Protein AF-A0A4Y2T3W5-F1 (afdb_monomer_lite)

Secondary structure (DSSP, 8-state):
-HHHHHHHTGGGHHHH----GGGGGSSEEEEEE-TTS-EEEEE--SS--HHHHHHHS-HHHHHHHHHHHHHHHHHHHHHHHT-

InterPro domains:
  IPR036865 CRAL-TRIO lipid binding domain superfamily [G3DSA:3.40.525.10] (1-81)
  IPR036865 CRAL-TRIO lipid binding domain superfamily [SSF52087] (19-72)

Sequence (83 aa):
HIEWRKEWKIDTILTDYKPLEVCKYTPTSFVGFDKEGSLVRYFDMGNPDNKGMFNSIKKTEFLKYCFYVGEQDAERSRQHSLK

Organism: Araneus ventricosus (NCBI:txid182803)

Structure (mmCIF, N/CA/C/O backbone):
data_AF-A0A4Y2T3W5-F1
#
_entry.id   AF-A0A4Y2T3W5-F1
#
loop_
_atom_site.group_PDB
_atom_site.id
_atom_site.type_symbol
_atom_site.label_atom_id
_atom_site.label_alt_id
_atom_site.label_comp_id
_atom_site.label_asym_id
_atom_site.label_entity_id
_atom_site.label_seq_id
_atom_site.pdbx_PDB_ins_code
_atom_site.Cartn_x
_atom_site.Cartn_y
_atom_site.Cartn_z
_atom_site.occupancy
_atom_site.B_iso_or_equiv
_atom_site.auth_seq_id
_atom_site.auth_comp_id
_atom_site.auth_asym_id
_atom_site.auth_atom_id
_atom_site.pdbx_PDB_model_num
ATOM 1 N N . HIS A 1 1 ? 7.258 9.139 14.172 1.00 85.81 1 HIS A N 1
ATOM 2 C CA . HIS A 1 1 ? 5.940 8.881 13.552 1.00 85.81 1 HIS A CA 1
ATOM 3 C C . HIS A 1 1 ? 5.282 10.171 13.056 1.00 85.81 1 HIS A C 1
ATOM 5 O O . HIS A 1 1 ? 4.994 10.242 11.872 1.00 85.81 1 HIS A O 1
ATOM 11 N N . I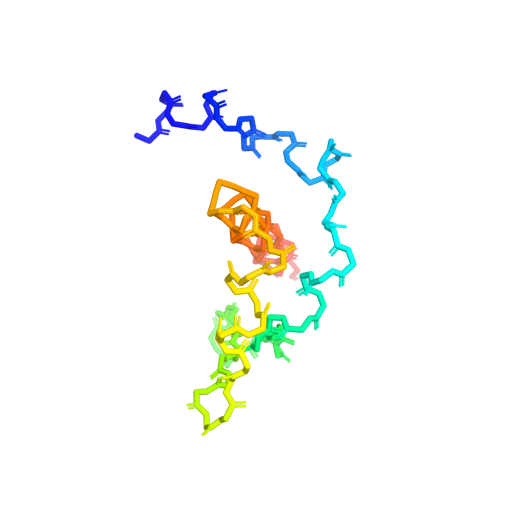LE A 1 2 ? 5.115 11.202 13.898 1.00 96.50 2 ILE A N 1
ATOM 12 C CA . ILE A 1 2 ? 4.433 12.467 13.537 1.00 96.50 2 ILE A CA 1
ATOM 13 C C . ILE A 1 2 ? 5.111 13.212 12.372 1.00 96.50 2 ILE A C 1
ATOM 15 O O . ILE A 1 2 ? 4.467 13.457 11.358 1.00 96.50 2 ILE A O 1
ATOM 19 N N . GLU A 1 3 ? 6.416 13.498 12.460 1.00 97.81 3 GLU A N 1
ATOM 20 C CA . GLU A 1 3 ? 7.124 14.220 11.383 1.00 97.81 3 GLU A CA 1
ATOM 21 C C . GLU A 1 3 ? 7.110 13.464 10.048 1.00 97.81 3 GLU A C 1
ATOM 23 O O . GLU A 1 3 ? 6.909 14.063 8.998 1.00 97.81 3 GLU A O 1
ATOM 28 N N . TRP A 1 4 ? 7.213 12.133 10.085 1.00 97.19 4 TRP A N 1
ATOM 29 C CA . TRP A 1 4 ? 7.087 11.296 8.890 1.00 97.19 4 TRP A CA 1
ATOM 30 C C . TRP A 1 4 ? 5.691 11.402 8.256 1.00 97.19 4 TRP A C 1
ATOM 32 O O . TRP A 1 4 ? 5.590 11.536 7.037 1.00 97.19 4 TRP A O 1
ATOM 42 N N . ARG A 1 5 ? 4.612 11.408 9.061 1.00 97.69 5 ARG A N 1
ATOM 43 C CA . ARG A 1 5 ? 3.246 11.600 8.538 1.00 97.69 5 ARG A CA 1
ATOM 44 C C . ARG A 1 5 ? 3.094 12.951 7.849 1.00 97.69 5 ARG A C 1
ATOM 46 O O . ARG A 1 5 ? 2.486 13.021 6.782 1.00 97.69 5 ARG A O 1
ATOM 53 N N . LYS A 1 6 ? 3.687 13.996 8.430 1.00 97.69 6 LYS A N 1
ATOM 54 C CA . LYS A 1 6 ? 3.701 15.350 7.867 1.00 97.69 6 LYS A CA 1
ATOM 55 C C . LYS A 1 6 ? 4.491 15.417 6.558 1.00 97.69 6 LYS A C 1
ATOM 57 O O . LYS A 1 6 ? 3.980 15.944 5.575 1.00 97.69 6 LYS A O 1
ATOM 62 N N . GLU A 1 7 ? 5.701 14.862 6.530 1.00 97.06 7 GLU A N 1
ATOM 63 C CA . GLU A 1 7 ? 6.568 14.835 5.345 1.00 97.06 7 GLU A CA 1
ATOM 64 C C . GLU A 1 7 ? 5.902 14.102 4.171 1.00 97.06 7 GLU A C 1
ATOM 66 O O . GLU A 1 7 ? 5.881 14.602 3.046 1.00 97.06 7 GLU A O 1
ATOM 71 N N . TRP A 1 8 ? 5.293 12.946 4.441 1.00 96.94 8 TRP A N 1
ATOM 72 C CA . TRP A 1 8 ? 4.689 12.092 3.416 1.00 96.94 8 TRP A CA 1
ATOM 73 C C . TRP A 1 8 ? 3.208 12.377 3.148 1.00 96.94 8 TRP A C 1
ATOM 75 O O . TRP A 1 8 ? 2.615 11.725 2.285 1.00 96.94 8 TRP A O 1
ATOM 85 N N . LYS A 1 9 ? 2.625 13.368 3.837 1.00 97.38 9 LYS A N 1
ATOM 86 C CA . LYS A 1 9 ? 1.204 13.747 3.753 1.00 97.38 9 LYS A CA 1
ATOM 87 C C . LYS A 1 9 ? 0.268 12.555 3.966 1.00 97.38 9 LYS A C 1
ATOM 89 O O . LYS A 1 9 ? -0.670 12.336 3.205 1.00 97.38 9 LYS A O 1
ATOM 94 N N . ILE A 1 10 ? 0.554 11.758 4.990 1.00 98.06 10 ILE A N 1
ATOM 95 C CA . ILE A 1 10 ? -0.146 10.494 5.232 1.00 98.06 10 ILE A CA 1
ATOM 96 C C . ILE A 1 10 ? -1.621 10.732 5.580 1.00 98.06 10 ILE A C 1
ATOM 98 O O . ILE A 1 10 ? -2.481 10.013 5.089 1.00 98.06 10 ILE A O 1
ATOM 102 N N . ASP A 1 11 ? -1.931 11.789 6.333 1.00 97.19 11 ASP A N 1
ATOM 103 C CA . ASP A 1 11 ? -3.307 12.090 6.756 1.00 97.19 11 ASP A CA 1
ATOM 104 C C . ASP A 1 11 ? -4.258 12.408 5.587 1.00 97.19 11 ASP A C 1
ATOM 106 O O . ASP A 1 11 ? -5.464 12.210 5.709 1.00 97.19 11 ASP A O 1
ATOM 110 N N . THR A 1 12 ? -3.731 12.862 4.444 1.00 97.75 12 THR A N 1
ATOM 111 C CA . THR A 1 12 ? -4.514 13.162 3.230 1.00 97.75 12 THR A CA 1
ATOM 112 C C . THR A 1 12 ? -4.201 12.211 2.073 1.00 97.75 12 THR A C 1
ATOM 114 O O . THR A 1 12 ? -4.674 12.398 0.953 1.00 97.75 12 THR A O 1
ATOM 117 N N . ILE A 1 13 ? -3.420 11.149 2.304 1.00 98.25 13 ILE A N 1
ATOM 118 C CA . ILE A 1 13 ? -2.938 10.285 1.218 1.00 98.25 13 ILE A CA 1
ATOM 119 C C . ILE A 1 13 ? -4.080 9.562 0.497 1.00 98.25 13 ILE A C 1
ATOM 121 O O . ILE A 1 13 ? -3.985 9.316 -0.700 1.00 98.25 13 ILE A O 1
ATOM 125 N N . LEU A 1 14 ? -5.175 9.249 1.194 1.00 97.88 14 LEU A N 1
ATOM 126 C CA . LEU A 1 14 ? -6.321 8.561 0.598 1.00 97.88 14 LEU A CA 1
ATOM 127 C C . LEU A 1 14 ? -7.108 9.439 -0.386 1.00 97.88 14 LEU A C 1
ATOM 129 O O . LEU A 1 14 ? -7.757 8.895 -1.278 1.00 97.88 14 LEU A O 1
ATOM 133 N N . THR A 1 15 ? -7.031 10.767 -0.249 1.00 97.56 15 THR A N 1
ATOM 134 C CA . THR A 1 15 ? -7.706 11.734 -1.129 1.00 97.56 15 THR A CA 1
ATOM 135 C C . THR A 1 15 ? -6.776 12.281 -2.204 1.00 97.56 15 THR A C 1
ATOM 137 O O . THR A 1 15 ? -7.178 12.420 -3.357 1.00 97.56 15 THR A O 1
ATOM 140 N N . ASP A 1 16 ? -5.527 12.572 -1.841 1.00 96.00 16 ASP A N 1
ATOM 141 C CA . ASP A 1 16 ? -4.621 13.364 -2.676 1.00 96.00 16 ASP A CA 1
ATOM 142 C C . ASP A 1 16 ? -3.755 12.500 -3.600 1.00 96.00 16 ASP A C 1
ATOM 144 O O . ASP A 1 16 ? -3.249 12.976 -4.619 1.00 96.00 16 ASP A O 1
ATOM 148 N N . TYR A 1 17 ? -3.520 11.237 -3.233 1.00 97.06 17 TYR A N 1
ATOM 149 C CA . TYR A 1 17 ? -2.633 10.354 -3.977 1.00 97.06 17 TYR A CA 1
ATOM 150 C C . TYR A 1 17 ? -3.409 9.424 -4.905 1.00 97.06 17 TYR A C 1
ATOM 152 O O . TYR A 1 17 ? -4.285 8.667 -4.489 1.00 97.06 17 TYR A O 1
ATOM 160 N N . LYS A 1 18 ? -3.009 9.430 -6.178 1.00 96.25 18 LYS A N 1
ATOM 161 C CA . LYS A 1 18 ? -3.466 8.477 -7.183 1.00 96.25 18 LYS A CA 1
ATOM 162 C C . LYS A 1 18 ? -2.321 7.512 -7.509 1.00 96.25 18 LYS A C 1
ATOM 164 O O . LYS A 1 18 ? -1.322 7.963 -8.075 1.00 96.25 18 LYS A O 1
ATOM 169 N N . PRO A 1 19 ? -2.445 6.214 -7.176 1.00 95.56 19 PRO A N 1
ATOM 170 C CA . PRO A 1 19 ? -1.460 5.213 -7.563 1.00 95.56 19 PRO A CA 1
ATOM 171 C C . PRO A 1 19 ? -1.206 5.211 -9.073 1.00 95.56 19 PRO A C 1
ATOM 173 O O . PRO A 1 19 ? -2.129 5.385 -9.872 1.00 95.56 19 PRO A O 1
ATOM 176 N N . LEU A 1 20 ? 0.051 5.000 -9.459 1.00 95.94 20 LEU A N 1
ATOM 177 C CA . LEU A 1 20 ? 0.435 4.834 -10.858 1.00 95.94 20 LEU A CA 1
ATOM 178 C C . LEU A 1 20 ? -0.058 3.484 -11.391 1.00 95.94 20 LEU A C 1
ATOM 180 O O . LEU A 1 20 ? -0.185 2.522 -10.636 1.00 95.94 20 LEU A O 1
ATOM 184 N N . GLU A 1 21 ? -0.253 3.388 -12.707 1.00 94.00 21 GLU A N 1
ATOM 185 C CA . GLU A 1 21 ? -0.752 2.167 -13.358 1.00 94.00 21 GLU A CA 1
ATOM 186 C C . GLU A 1 21 ? 0.105 0.935 -13.037 1.00 94.00 21 GLU A C 1
ATOM 188 O O . GLU A 1 21 ? -0.415 -0.150 -12.802 1.00 94.00 21 GLU A O 1
ATOM 193 N N . VAL A 1 22 ? 1.426 1.110 -12.957 1.00 94.12 22 VAL A N 1
ATOM 194 C CA . VAL A 1 22 ? 2.374 0.045 -12.602 1.00 94.12 22 VAL A CA 1
ATOM 195 C C . VAL A 1 22 ? 2.100 -0.566 -11.220 1.00 94.12 22 VAL A C 1
ATOM 197 O O . VAL A 1 22 ? 2.348 -1.750 -11.017 1.00 94.12 22 VAL A O 1
ATOM 200 N N . CYS A 1 23 ? 1.521 0.187 -10.279 1.00 93.81 23 CYS A N 1
ATOM 201 C CA . CYS A 1 23 ? 1.243 -0.307 -8.931 1.00 93.81 23 CYS A CA 1
ATOM 202 C C . CYS A 1 23 ? 0.227 -1.458 -8.911 1.00 93.81 23 CYS A C 1
ATOM 204 O O . CYS A 1 23 ? 0.215 -2.214 -7.941 1.00 93.81 23 CYS A O 1
ATOM 206 N N . LYS A 1 24 ? -0.581 -1.642 -9.967 1.00 91.69 24 LYS A N 1
ATOM 207 C CA . LYS A 1 24 ? -1.524 -2.769 -10.080 1.00 91.69 24 LYS A CA 1
ATOM 208 C C . LYS A 1 24 ? -0.835 -4.134 -10.183 1.00 91.69 24 LYS A C 1
ATOM 210 O O . LYS A 1 24 ? -1.471 -5.148 -9.930 1.00 91.69 24 LYS A O 1
ATOM 215 N N . TYR A 1 25 ? 0.444 -4.150 -10.564 1.00 91.75 25 TYR A N 1
ATOM 216 C CA . TYR A 1 25 ? 1.263 -5.360 -10.626 1.00 91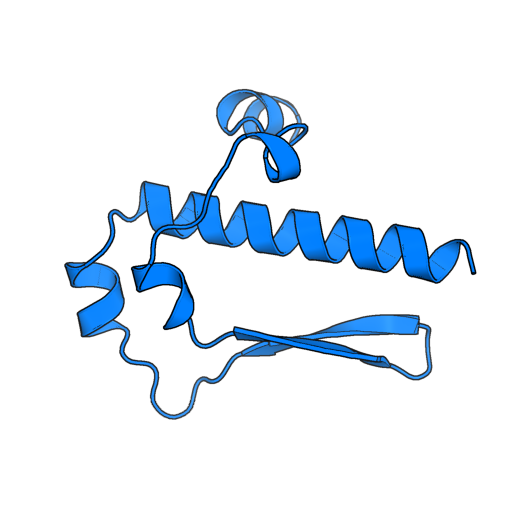.75 25 TYR A CA 1
ATOM 217 C C . TYR A 1 25 ? 1.987 -5.643 -9.303 1.00 91.75 25 TYR A C 1
ATOM 219 O O . TYR A 1 25 ? 2.711 -6.632 -9.203 1.00 91.75 25 TYR A O 1
ATOM 227 N N . THR A 1 26 ? 1.798 -4.805 -8.274 1.00 92.94 26 THR A N 1
ATOM 228 C CA . THR A 1 26 ? 2.287 -5.125 -6.930 1.00 92.94 26 THR A CA 1
ATOM 229 C C . THR A 1 26 ? 1.583 -6.396 -6.453 1.00 92.94 26 THR A C 1
ATOM 231 O O . THR A 1 26 ? 0.352 -6.433 -6.476 1.00 92.94 26 THR A O 1
ATOM 234 N N . PRO A 1 27 ? 2.319 -7.424 -6.000 1.00 92.69 27 PRO A N 1
ATOM 235 C CA . PRO A 1 27 ? 1.769 -8.740 -5.682 1.00 92.69 27 PRO A CA 1
ATOM 236 C C . PRO A 1 27 ? 1.048 -8.735 -4.324 1.00 92.69 27 PRO A C 1
ATOM 238 O O . PRO A 1 27 ? 1.383 -9.499 -3.428 1.00 92.69 27 PRO A O 1
ATOM 241 N N . THR A 1 28 ? 0.086 -7.835 -4.120 1.00 93.19 28 THR A N 1
ATOM 242 C CA . THR A 1 28 ? -0.649 -7.721 -2.860 1.00 93.19 28 THR A CA 1
ATOM 243 C C . THR A 1 28 ? -2.130 -7.442 -3.062 1.00 93.19 28 THR A C 1
ATOM 245 O O . THR A 1 28 ? -2.524 -6.628 -3.894 1.00 93.19 28 THR A O 1
ATOM 248 N N . SER A 1 29 ? -2.963 -8.080 -2.242 1.00 94.06 29 SER A N 1
ATOM 249 C CA . SER A 1 29 ? -4.414 -7.910 -2.258 1.00 94.06 29 SER A CA 1
ATOM 250 C C . SER A 1 29 ? -4.998 -7.951 -0.847 1.00 94.06 29 SER A C 1
ATOM 252 O O . SER A 1 29 ? -4.543 -8.695 0.019 1.00 94.06 29 SER A O 1
ATOM 254 N N . PHE A 1 30 ? -6.022 -7.132 -0.604 1.00 96.56 30 PHE A N 1
ATOM 255 C CA . PHE A 1 30 ? -6.866 -7.283 0.581 1.00 96.56 30 PHE A CA 1
ATOM 256 C C . PHE A 1 30 ? -7.753 -8.519 0.393 1.00 96.56 30 PHE A C 1
ATOM 258 O O . PHE A 1 30 ? -8.365 -8.669 -0.664 1.00 96.56 30 PHE A O 1
ATOM 265 N N . VAL A 1 31 ? -7.806 -9.390 1.401 1.00 96.00 31 VAL A N 1
ATOM 266 C CA . VAL A 1 31 ? -8.541 -10.665 1.344 1.00 96.00 31 VAL A CA 1
ATOM 267 C C . VAL A 1 31 ? -9.837 -10.599 2.145 1.00 96.00 31 VAL A C 1
ATOM 269 O O . VAL A 1 31 ? -10.846 -11.159 1.724 1.00 96.00 31 VAL A O 1
ATOM 272 N N . GLY A 1 32 ? -9.830 -9.916 3.289 1.00 96.44 32 GLY A N 1
ATOM 273 C CA . GLY A 1 32 ? -10.980 -9.864 4.185 1.00 96.44 32 GLY A CA 1
ATOM 274 C C . GLY A 1 32 ? -10.573 -9.632 5.632 1.00 96.44 32 GLY A C 1
ATOM 275 O O . GLY A 1 32 ? -9.511 -9.075 5.902 1.00 96.44 32 GLY A O 1
ATOM 276 N N . PHE A 1 33 ? -11.424 -10.084 6.547 1.00 97.25 33 PHE A N 1
ATOM 277 C CA . PHE A 1 33 ? -11.158 -10.109 7.981 1.00 97.25 33 PHE A CA 1
ATOM 278 C C . PHE A 1 33 ? -11.126 -11.560 8.460 1.00 97.25 33 PHE A C 1
ATOM 280 O O . PHE A 1 33 ? -11.865 -12.398 7.937 1.00 97.25 33 PHE A O 1
ATOM 287 N N . ASP A 1 34 ? -10.251 -11.867 9.412 1.00 96.19 34 ASP A N 1
ATOM 288 C CA . ASP A 1 34 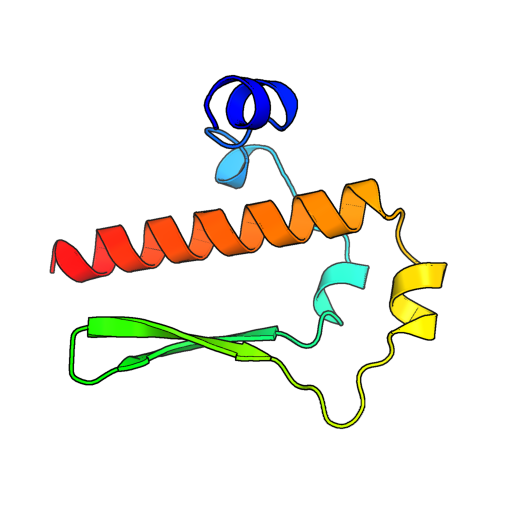? -10.228 -13.177 10.055 1.00 96.19 34 ASP A CA 1
ATOM 289 C C . ASP A 1 34 ? -11.363 -13.331 11.084 1.00 96.19 34 ASP A C 1
ATOM 291 O O . ASP A 1 34 ? -12.237 -12.473 11.229 1.00 96.19 34 ASP A O 1
ATOM 295 N N . LYS A 1 35 ? -11.372 -14.459 11.803 1.00 96.12 35 LYS A N 1
ATOM 296 C CA . LYS A 1 35 ? -12.409 -14.766 12.800 1.00 96.12 35 LYS A CA 1
ATOM 297 C C . LYS A 1 35 ? -12.399 -13.821 14.005 1.00 96.12 35 LYS A C 1
ATOM 299 O O . LYS A 1 35 ? -13.394 -13.774 14.720 1.00 96.12 35 LYS A O 1
ATOM 304 N N . GLU A 1 36 ? -11.300 -13.112 14.235 1.00 95.56 36 GLU A N 1
ATOM 305 C CA . GLU A 1 36 ? -11.131 -12.156 15.332 1.00 95.56 36 GLU A CA 1
ATOM 306 C C . GLU A 1 36 ? -11.392 -10.712 14.868 1.00 95.56 36 GLU A C 1
ATOM 308 O O . GLU A 1 36 ? -11.310 -9.781 15.666 1.00 95.56 36 GLU A O 1
ATOM 313 N N . GLY A 1 37 ? -11.737 -10.515 13.590 1.00 94.44 37 GLY A N 1
ATOM 314 C CA . GLY A 1 37 ? -11.980 -9.198 13.006 1.00 94.44 37 GLY A CA 1
ATOM 315 C C . GLY A 1 37 ? -10.702 -8.462 12.600 1.00 94.44 37 GLY A C 1
ATOM 316 O O . GLY A 1 37 ? -10.756 -7.266 12.307 1.00 94.44 37 GLY A O 1
ATOM 317 N N . SER A 1 38 ? -9.552 -9.142 12.550 1.00 95.56 38 SER A N 1
ATOM 318 C CA . SER A 1 38 ? -8.300 -8.546 12.076 1.00 95.56 38 SER A CA 1
ATOM 319 C C . SER A 1 38 ? -8.253 -8.533 10.551 1.00 95.56 38 SER A C 1
ATOM 321 O O . SER A 1 38 ? -8.621 -9.507 9.894 1.00 95.56 38 SER A O 1
ATOM 323 N N . LEU A 1 39 ? -7.787 -7.426 9.966 1.00 97.44 39 LEU A N 1
ATOM 324 C CA . LEU A 1 39 ? -7.643 -7.295 8.516 1.00 97.44 39 LEU A CA 1
ATOM 325 C C . LEU A 1 39 ? -6.566 -8.244 7.981 1.00 97.44 39 LEU A C 1
ATOM 327 O O . LEU A 1 39 ? -5.429 -8.247 8.449 1.00 97.44 39 LEU A O 1
ATOM 331 N N . VAL A 1 40 ? -6.910 -8.985 6.931 1.00 97.69 40 VAL A N 1
ATOM 332 C CA . VAL A 1 40 ? -6.017 -9.911 6.237 1.00 97.69 40 VAL A CA 1
ATOM 333 C C . VAL A 1 40 ? -5.675 -9.364 4.855 1.00 97.69 40 VAL A C 1
ATOM 335 O O . VAL A 1 40 ? -6.542 -9.153 4.000 1.00 97.69 40 VAL A O 1
ATOM 338 N N . ARG A 1 41 ? -4.375 -9.184 4.618 1.00 96.44 41 ARG A N 1
ATOM 339 C CA . ARG A 1 41 ? -3.788 -8.855 3.318 1.00 96.44 41 ARG A CA 1
ATOM 340 C C . ARG A 1 41 ? -2.847 -9.971 2.892 1.00 96.44 41 ARG A C 1
ATOM 342 O O . ARG A 1 41 ? -2.006 -10.412 3.669 1.00 96.44 41 ARG A O 1
ATOM 349 N N . TYR A 1 42 ? -2.982 -10.401 1.647 1.00 95.25 42 TYR A N 1
ATOM 350 C CA . TYR A 1 42 ? -2.111 -11.391 1.037 1.00 95.25 42 TYR A CA 1
ATOM 351 C C . TYR A 1 42 ? -0.972 -10.711 0.279 1.00 95.25 42 TYR A C 1
ATOM 353 O O . TYR A 1 42 ? -1.150 -9.632 -0.302 1.00 95.25 42 TYR A O 1
ATOM 361 N N . PHE A 1 43 ? 0.196 -11.350 0.291 1.00 93.88 43 PHE A N 1
ATOM 362 C CA . PHE A 1 43 ? 1.349 -10.968 -0.512 1.00 93.88 43 PHE A CA 1
ATOM 363 C C . PHE A 1 43 ? 1.863 -12.204 -1.256 1.00 93.88 43 PHE A C 1
ATOM 365 O O . PHE A 1 43 ? 2.259 -13.184 -0.624 1.00 93.88 43 PHE A O 1
ATOM 372 N N . ASP A 1 44 ? 1.847 -12.165 -2.587 1.00 91.06 44 ASP A N 1
ATOM 373 C CA . ASP A 1 44 ? 2.336 -13.260 -3.423 1.00 91.06 44 ASP A CA 1
ATOM 374 C C . ASP A 1 44 ? 3.865 -13.176 -3.566 1.00 91.06 44 ASP A C 1
ATOM 376 O O . ASP A 1 44 ? 4.417 -12.282 -4.209 1.00 91.06 44 ASP A O 1
ATOM 380 N N . MET A 1 45 ? 4.556 -14.125 -2.933 1.00 89.12 45 MET A N 1
ATOM 381 C CA . MET A 1 45 ? 6.015 -14.264 -2.990 1.00 89.12 45 MET A CA 1
ATOM 382 C C . MET A 1 45 ? 6.483 -15.303 -4.020 1.00 89.12 45 MET A C 1
ATOM 384 O O . MET A 1 45 ? 7.689 -15.488 -4.170 1.00 89.12 45 MET A O 1
ATOM 388 N N . GLY A 1 46 ? 5.572 -16.005 -4.702 1.00 89.44 46 GLY A N 1
ATOM 389 C CA . GLY A 1 46 ? 5.907 -17.146 -5.5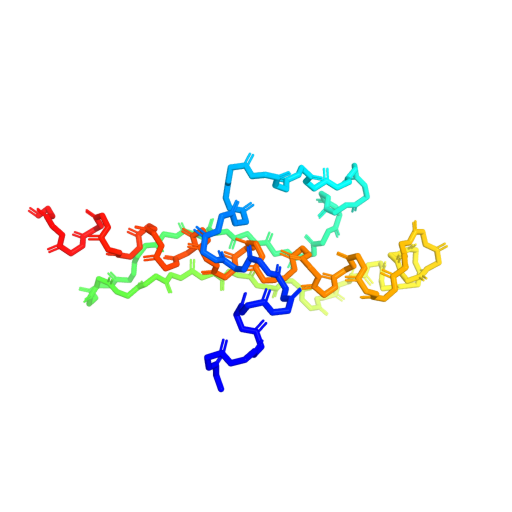53 1.00 89.44 46 GLY A CA 1
ATOM 390 C C . GLY A 1 46 ? 6.626 -16.752 -6.841 1.00 89.44 46 GLY A C 1
ATOM 391 O O . GLY A 1 46 ? 7.642 -17.350 -7.188 1.00 89.44 46 GLY A O 1
ATOM 392 N N . ASN A 1 47 ? 6.119 -15.739 -7.546 1.00 83.56 47 ASN A N 1
ATOM 393 C CA . ASN A 1 47 ? 6.747 -15.236 -8.771 1.00 83.56 47 ASN A CA 1
ATOM 394 C C . ASN A 1 47 ? 6.484 -13.735 -9.010 1.00 83.56 47 ASN A C 1
ATOM 396 O O . ASN A 1 47 ? 5.900 -13.363 -10.032 1.00 83.56 47 ASN A O 1
ATOM 400 N N . PRO A 1 48 ? 6.870 -12.847 -8.077 1.00 87.06 48 PRO A N 1
ATOM 401 C CA . PRO A 1 48 ? 6.693 -11.417 -8.277 1.00 87.06 48 PRO A CA 1
ATOM 402 C C . PRO A 1 48 ? 7.653 -10.889 -9.354 1.00 87.06 48 PRO A C 1
ATOM 404 O O . PRO A 1 48 ? 8.859 -11.152 -9.309 1.00 87.06 48 PRO A O 1
ATOM 407 N N . ASP A 1 49 ? 7.154 -10.064 -10.280 1.00 89.44 49 ASP A N 1
ATOM 408 C CA . ASP A 1 49 ? 7.994 -9.339 -11.247 1.00 89.44 49 ASP A CA 1
ATOM 409 C C . ASP A 1 49 ? 8.703 -8.142 -10.586 1.00 89.44 49 ASP A C 1
ATOM 411 O O . ASP A 1 49 ? 8.504 -6.973 -10.919 1.00 89.44 49 ASP A O 1
ATOM 415 N N . ASN A 1 50 ? 9.552 -8.433 -9.598 1.00 88.81 50 ASN A N 1
ATOM 416 C CA . ASN A 1 50 ? 10.302 -7.421 -8.856 1.00 88.81 50 ASN A CA 1
ATOM 417 C C . ASN A 1 50 ? 11.183 -6.580 -9.788 1.00 88.81 50 ASN A C 1
ATOM 419 O O . ASN A 1 50 ? 11.321 -5.372 -9.604 1.00 88.81 50 ASN A O 1
ATOM 423 N N . LYS A 1 51 ? 11.780 -7.213 -10.806 1.00 91.12 51 LYS A N 1
ATOM 424 C CA . LYS A 1 51 ? 12.649 -6.526 -11.765 1.00 91.12 51 LYS A CA 1
ATOM 425 C C . LYS A 1 51 ? 11.847 -5.556 -12.632 1.00 91.12 51 LYS A C 1
ATOM 427 O O . LYS A 1 51 ? 12.285 -4.419 -12.801 1.00 91.12 51 LYS A O 1
ATOM 432 N N . GLY A 1 52 ? 10.701 -5.969 -13.169 1.00 91.81 52 GLY A N 1
ATOM 433 C CA . GLY A 1 52 ? 9.820 -5.095 -13.941 1.00 91.81 52 GLY A CA 1
ATOM 434 C C . GLY A 1 52 ? 9.292 -3.944 -13.096 1.00 91.81 52 GLY A C 1
ATOM 435 O O . GLY A 1 52 ? 9.390 -2.791 -13.517 1.00 91.81 52 GLY A O 1
ATOM 436 N N . MET A 1 53 ? 8.860 -4.227 -11.864 1.00 91.56 53 MET A N 1
ATOM 437 C CA . MET A 1 53 ? 8.414 -3.210 -10.912 1.00 91.56 53 MET A CA 1
ATOM 438 C C . MET A 1 53 ? 9.499 -2.164 -10.643 1.00 91.56 53 MET A C 1
ATOM 440 O O . MET A 1 53 ? 9.291 -0.987 -10.934 1.00 91.56 53 MET A O 1
ATOM 444 N N . PHE A 1 54 ? 10.678 -2.563 -10.155 1.00 90.25 54 PHE A N 1
ATOM 445 C CA . PHE A 1 54 ? 11.728 -1.610 -9.770 1.00 90.25 54 PHE A CA 1
ATOM 446 C C . PHE A 1 54 ? 12.362 -0.857 -10.948 1.00 90.25 54 PHE A C 1
ATOM 448 O O . PHE A 1 54 ? 12.925 0.215 -10.735 1.00 90.25 54 PHE A O 1
ATOM 455 N N . ASN A 1 55 ? 12.241 -1.363 -12.179 1.00 94.56 55 ASN A N 1
ATOM 456 C CA . ASN A 1 55 ? 12.644 -0.626 -13.382 1.00 94.56 55 ASN A CA 1
ATOM 457 C C . ASN A 1 55 ? 11.559 0.329 -13.904 1.00 94.56 55 ASN A C 1
ATOM 459 O O . ASN A 1 55 ? 11.864 1.218 -14.696 1.00 94.56 55 ASN A O 1
ATOM 463 N N . SER A 1 56 ? 10.307 0.160 -13.475 1.00 95.31 56 SER A N 1
ATOM 464 C CA . SER A 1 56 ? 9.158 0.918 -13.986 1.00 95.31 56 SER A CA 1
ATOM 465 C C . SER A 1 56 ? 8.682 2.023 -13.040 1.00 95.31 56 SER A C 1
ATOM 467 O O . SER A 1 56 ? 7.944 2.914 -13.459 1.00 95.31 56 SER A O 1
ATOM 469 N N . ILE A 1 57 ? 9.088 1.995 -11.767 1.00 95.69 57 ILE A N 1
ATOM 470 C CA . ILE A 1 57 ? 8.685 2.984 -10.763 1.00 95.69 57 ILE A CA 1
ATOM 471 C C . ILE A 1 57 ? 9.878 3.468 -9.936 1.00 95.69 57 ILE A C 1
ATOM 473 O O . ILE A 1 57 ? 10.788 2.713 -9.601 1.00 95.69 57 ILE A O 1
ATOM 477 N N . LYS A 1 58 ? 9.861 4.746 -9.542 1.00 96.00 58 LYS A N 1
ATOM 478 C CA . LYS A 1 58 ? 10.829 5.272 -8.571 1.00 96.00 58 LYS A CA 1
ATOM 479 C C . LYS A 1 58 ? 10.594 4.637 -7.202 1.00 96.00 58 LYS A C 1
ATOM 481 O O . LYS A 1 58 ? 9.454 4.489 -6.768 1.00 96.00 58 LYS A O 1
ATOM 486 N N . LYS A 1 59 ? 11.673 4.382 -6.458 1.00 93.69 59 LYS A N 1
ATOM 487 C CA . LYS A 1 59 ? 11.599 3.854 -5.085 1.00 93.69 59 LYS A CA 1
ATOM 488 C C . LYS A 1 59 ? 10.693 4.691 -4.173 1.00 93.69 59 LYS A C 1
ATOM 490 O O . LYS A 1 59 ? 9.922 4.131 -3.407 1.00 93.69 59 LYS A O 1
ATOM 495 N N . THR A 1 60 ? 10.763 6.019 -4.267 1.00 95.06 60 THR A N 1
ATOM 496 C CA . THR A 1 60 ? 9.921 6.934 -3.476 1.00 95.06 60 THR A CA 1
ATOM 497 C C . THR A 1 60 ? 8.438 6.811 -3.819 1.00 95.06 60 THR A C 1
ATOM 499 O O . THR A 1 60 ? 7.607 6.838 -2.919 1.00 95.06 60 THR A O 1
ATOM 502 N N . GLU A 1 61 ? 8.105 6.618 -5.097 1.00 95.81 61 GLU A N 1
ATOM 503 C CA . GLU A 1 61 ? 6.725 6.412 -5.552 1.00 95.81 61 GLU A CA 1
ATOM 504 C C . GLU A 1 61 ? 6.188 5.048 -5.108 1.00 95.81 61 GLU A C 1
ATOM 506 O O . GLU A 1 61 ? 5.056 4.956 -4.640 1.00 95.81 61 GLU A O 1
ATOM 511 N N . PHE A 1 62 ? 7.017 4.001 -5.162 1.00 95.56 62 PHE A N 1
ATOM 512 C CA . PHE A 1 62 ? 6.655 2.688 -4.627 1.00 95.56 62 PHE A CA 1
ATOM 513 C C . PHE A 1 62 ? 6.415 2.729 -3.112 1.00 95.56 62 PHE A C 1
ATOM 515 O O . PHE A 1 62 ? 5.414 2.209 -2.631 1.00 95.56 62 PHE A O 1
ATOM 522 N N . LEU A 1 63 ? 7.287 3.405 -2.356 1.00 95.94 63 LEU A N 1
ATOM 523 C CA . LEU A 1 63 ? 7.095 3.600 -0.915 1.00 95.94 63 LEU A CA 1
ATOM 524 C C . LEU A 1 63 ? 5.796 4.354 -0.616 1.00 95.94 63 LEU A C 1
ATOM 526 O O . LEU A 1 63 ? 5.037 3.939 0.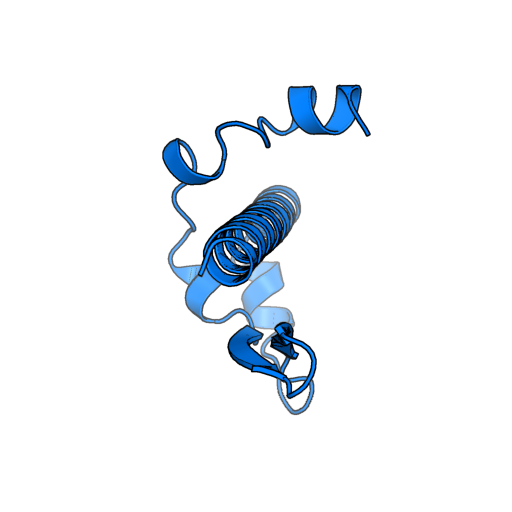257 1.00 95.94 63 LEU A O 1
ATOM 530 N N . LYS A 1 64 ? 5.501 5.414 -1.376 1.00 97.25 64 LYS A N 1
ATOM 531 C CA . LYS A 1 64 ? 4.247 6.161 -1.237 1.00 97.25 64 LYS A CA 1
ATOM 532 C C . LYS A 1 64 ? 3.024 5.282 -1.502 1.00 97.25 64 LYS A C 1
ATOM 534 O O . LYS A 1 64 ? 2.046 5.371 -0.764 1.00 97.25 64 LYS A O 1
ATOM 539 N N . TYR A 1 65 ? 3.096 4.394 -2.495 1.00 97.25 65 TYR A N 1
ATOM 540 C CA . TYR A 1 65 ? 2.057 3.396 -2.738 1.00 97.25 65 TYR A CA 1
ATOM 541 C C . TYR A 1 65 ? 1.880 2.433 -1.554 1.00 97.25 65 TYR A C 1
ATOM 543 O O . TYR A 1 65 ? 0.749 2.200 -1.134 1.00 97.25 65 TYR A O 1
ATOM 551 N N . CYS A 1 66 ? 2.965 1.939 -0.951 1.00 96.75 66 CYS A N 1
ATOM 552 C CA . CYS A 1 66 ? 2.874 1.106 0.253 1.00 96.75 66 CYS A CA 1
ATOM 553 C C . CYS A 1 66 ? 2.185 1.840 1.414 1.00 96.75 66 CYS A C 1
ATOM 555 O O . CYS A 1 66 ? 1.353 1.255 2.105 1.00 96.75 66 CYS A O 1
ATOM 557 N N . PHE A 1 67 ? 2.488 3.126 1.612 1.00 97.81 67 PHE A N 1
ATOM 558 C CA . PHE A 1 67 ? 1.842 3.936 2.648 1.00 97.81 67 PHE A CA 1
ATOM 559 C C . PHE A 1 67 ? 0.352 4.141 2.373 1.00 97.81 67 PHE A C 1
ATOM 561 O O . PHE A 1 67 ? -0.462 4.010 3.281 1.00 97.81 67 PHE A O 1
ATOM 568 N N . TYR A 1 68 ? -0.011 4.390 1.114 1.00 98.06 68 TYR A N 1
ATOM 569 C CA . TYR A 1 68 ? -1.404 4.485 0.686 1.00 98.06 68 TYR A CA 1
ATOM 570 C C . TYR A 1 68 ? -2.179 3.193 0.969 1.00 98.06 68 TYR A C 1
ATOM 572 O O . TYR A 1 68 ? -3.273 3.241 1.526 1.00 98.06 68 TYR A O 1
ATOM 580 N N . VAL A 1 69 ? -1.601 2.035 0.636 1.00 97.75 69 VAL A N 1
ATOM 581 C CA . VAL A 1 69 ? -2.202 0.724 0.924 1.00 97.75 69 VAL A CA 1
ATOM 582 C C . VAL A 1 69 ? -2.374 0.510 2.432 1.00 97.75 69 VAL A C 1
ATOM 584 O O . VAL A 1 69 ? -3.440 0.075 2.862 1.00 97.75 69 VAL A O 1
ATOM 587 N N . GLY A 1 70 ? -1.369 0.868 3.235 1.00 97.12 70 GLY A N 1
ATOM 588 C CA . GLY A 1 70 ? -1.442 0.773 4.694 1.00 97.12 70 GLY A CA 1
ATOM 589 C C . GLY A 1 70 ? -2.538 1.652 5.302 1.00 97.12 70 GLY A C 1
ATOM 590 O O . GLY A 1 70 ? -3.313 1.177 6.129 1.00 97.12 70 GLY A O 1
ATOM 591 N N . GLU A 1 71 ? -2.667 2.908 4.866 1.00 97.94 71 GLU A N 1
ATOM 592 C CA . GLU A 1 71 ? -3.745 3.789 5.343 1.00 97.94 71 GLU A CA 1
ATOM 593 C C . GLU A 1 71 ? -5.128 3.313 4.875 1.00 97.94 71 GLU A C 1
ATOM 595 O O . GLU A 1 71 ? -6.091 3.410 5.636 1.00 97.94 71 GLU A O 1
ATOM 600 N N . GLN A 1 72 ? -5.244 2.743 3.666 1.00 97.50 72 GLN A N 1
ATOM 601 C CA . GLN A 1 72 ? -6.499 2.131 3.218 1.00 97.50 72 GLN A CA 1
ATOM 602 C C . GLN A 1 72 ? -6.914 0.984 4.140 1.00 97.50 72 GLN A C 1
ATOM 604 O O . GLN A 1 72 ? -8.092 0.840 4.459 1.00 97.50 72 GLN A O 1
ATOM 609 N N . ASP A 1 73 ? -5.962 0.151 4.545 1.00 97.56 73 ASP A N 1
ATOM 610 C CA . ASP A 1 73 ? -6.235 -0.963 5.444 1.00 97.56 73 ASP A CA 1
ATOM 611 C C . ASP A 1 73 ? -6.580 -0.478 6.851 1.00 97.56 73 ASP A C 1
ATOM 613 O O . ASP A 1 73 ? -7.524 -0.982 7.453 1.00 97.56 73 ASP A O 1
ATOM 617 N N . ALA A 1 74 ? -5.897 0.552 7.352 1.00 96.56 74 ALA A N 1
ATOM 618 C CA . ALA A 1 74 ? -6.250 1.178 8.622 1.00 96.56 74 ALA A CA 1
ATOM 619 C C . ALA A 1 74 ? -7.683 1.744 8.602 1.00 96.56 74 ALA A C 1
ATOM 621 O O . ALA A 1 74 ? -8.426 1.581 9.570 1.00 96.56 74 ALA A O 1
ATOM 622 N N . GLU A 1 75 ? -8.095 2.372 7.497 1.00 96.94 75 GLU A N 1
ATOM 623 C CA . GLU A 1 75 ? -9.467 2.849 7.295 1.00 96.94 75 GLU A CA 1
ATOM 624 C C . GLU A 1 75 ? -10.473 1.689 7.258 1.00 96.94 75 GLU A C 1
ATOM 626 O O . GLU A 1 75 ? -11.470 1.725 7.976 1.00 96.94 75 GLU A O 1
ATOM 631 N N . ARG A 1 76 ? -10.192 0.622 6.495 1.00 96.88 76 ARG A N 1
ATOM 632 C CA . ARG A 1 76 ? -11.037 -0.587 6.451 1.00 96.88 76 ARG A CA 1
ATOM 633 C C . ARG A 1 76 ? -11.211 -1.206 7.835 1.00 96.88 76 ARG A C 1
ATOM 635 O O . ARG A 1 76 ? -12.332 -1.546 8.203 1.00 96.88 76 ARG A O 1
ATOM 642 N N . SER A 1 77 ? -10.128 -1.323 8.601 1.00 96.19 77 SER A N 1
ATOM 643 C CA . SER A 1 77 ? -10.160 -1.842 9.970 1.00 96.19 77 SER A CA 1
ATOM 644 C C . SER A 1 77 ? -11.011 -0.965 10.883 1.00 96.19 77 SER A C 1
ATOM 646 O O . SER A 1 77 ? -11.889 -1.485 11.563 1.00 96.19 77 SER A O 1
ATOM 648 N N . ARG A 1 78 ? -10.843 0.368 10.841 1.00 95.88 78 ARG A N 1
ATOM 649 C CA . ARG A 1 78 ? -11.682 1.301 11.617 1.00 95.88 78 ARG A CA 1
ATOM 650 C C . ARG A 1 78 ? -13.163 1.160 11.268 1.00 95.88 78 ARG A C 1
ATOM 652 O O . ARG A 1 78 ? -13.993 1.093 12.165 1.00 95.88 78 ARG A O 1
ATOM 659 N N . GLN A 1 79 ? -13.496 1.068 9.982 1.00 94.75 79 GLN A N 1
ATOM 660 C CA . GLN A 1 79 ? -14.877 0.873 9.532 1.00 94.75 79 GLN A CA 1
ATOM 661 C C . GLN A 1 79 ? -15.452 -0.486 9.939 1.00 94.75 79 GLN A C 1
ATOM 663 O O . GLN A 1 79 ? -16.654 -0.584 10.165 1.00 94.75 79 GLN A O 1
ATOM 668 N N . HIS A 1 80 ? -14.628 -1.533 10.011 1.00 93.00 80 HIS A N 1
ATOM 669 C CA . HIS A 1 80 ? -15.060 -2.855 10.458 1.00 93.00 80 HIS A CA 1
ATOM 670 C C . HIS A 1 80 ? -15.340 -2.885 11.960 1.00 93.00 80 HIS A C 1
ATOM 672 O O . HIS A 1 80 ? -16.366 -3.41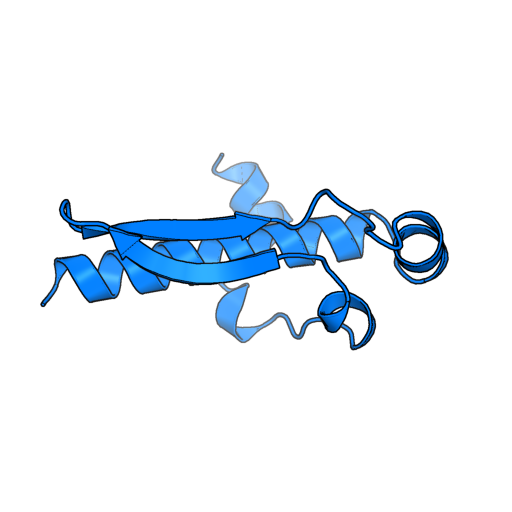8 12.356 1.00 93.00 80 HIS A O 1
ATOM 678 N N . SER A 1 81 ? -14.499 -2.249 12.780 1.00 89.62 81 SER A N 1
ATOM 679 C CA . SER A 1 81 ? -14.699 -2.171 14.235 1.00 89.62 81 SER A CA 1
ATOM 680 C C . SER A 1 81 ? -15.907 -1.327 14.662 1.00 89.62 81 SER A C 1
ATOM 682 O O . SER A 1 81 ? -16.330 -1.412 15.809 1.00 89.62 81 SER A O 1
ATOM 684 N N . LEU A 1 82 ? -16.427 -0.477 13.772 1.00 88.06 82 LEU A N 1
ATOM 685 C CA . LEU A 1 82 ? -17.627 0.334 14.005 1.00 88.06 82 LEU A CA 1
ATOM 686 C C . LEU A 1 82 ? -18.939 -0.393 13.655 1.00 88.06 82 LEU A C 1
ATOM 688 O O . LEU A 1 82 ? -20.007 0.166 13.906 1.00 88.06 82 LEU A O 1
ATOM 692 N N . LYS A 1 83 ? -18.866 -1.576 13.033 1.00 74.00 83 LYS A N 1
ATOM 693 C CA . LYS A 1 83 ? -20.025 -2.414 12.693 1.00 74.00 83 LYS A CA 1
ATOM 694 C C . LYS A 1 83 ? -20.339 -3.384 13.820 1.00 74.00 83 LYS A C 1
ATOM 696 O O . LYS A 1 83 ? -21.548 -3.622 14.022 1.00 74.00 83 LYS A O 1
#

Radius of gyration: 14.23 Å; chains: 1; bounding box: 33×32×29 Å

Foldseek 3Di:
DVVVCVVLVLVCLLPPDDQDPLCVLQQKDWDAADPVLQTDMDGDPPDRPPVCSPVPDPPVSVVSVVSNVVVVNVVVSVVSVVD

pLDDT: mean 94.61, std 3.87, range [74.0, 98.25]